Protein AF-A0AA43II02-F1 (afdb_monomer_lite)

Sequence (176 aa):
MYLLEHDAKTLLAHHGISIPQGCLQTDPAGTEALPPGPWVVKGQITAGGRGKAGLIKKAATAAEVAARAAEIIGKSAKGRTVRAVRVEQQVNGASEAYIAMMLDPAAAGVRIIMAAQGGMDIETLPREALHADTAPADGAALAAAAERLAVTFDASLRQALTEAGRALAGAFVTTE

Structure (mmCIF, N/CA/C/O backbone):
data_AF-A0AA43II02-F1
#
_entry.id   AF-A0AA43II02-F1
#
loop_
_atom_site.group_PDB
_atom_site.id
_atom_site.type_symbol
_atom_site.label_atom_id
_atom_site.label_alt_id
_atom_site.label_comp_id
_atom_site.label_asym_id
_atom_site.label_entity_id
_atom_site.label_seq_id
_atom_site.pdbx_PDB_ins_code
_atom_site.Cartn_x
_atom_site.Cartn_y
_atom_site.Cartn_z
_atom_site.occupancy
_atom_site.B_iso_or_equiv
_atom_site.auth_seq_id
_atom_site.auth_comp_id
_atom_site.auth_asym_id
_atom_site.auth_atom_id
_atom_site.pdbx_PDB_model_num
ATOM 1 N N . MET A 1 1 ? -8.392 11.190 -11.502 1.00 51.97 1 MET A N 1
ATOM 2 C CA . MET A 1 1 ? -9.056 10.814 -10.234 1.00 51.97 1 MET A CA 1
ATOM 3 C C . MET A 1 1 ? -8.001 10.192 -9.336 1.00 51.97 1 MET A C 1
ATOM 5 O O . MET A 1 1 ? -7.221 9.400 -9.840 1.00 51.97 1 MET A O 1
ATOM 9 N N . TYR A 1 2 ? -7.901 10.586 -8.066 1.00 78.88 2 TYR A N 1
ATOM 10 C CA . TYR A 1 2 ? -7.012 9.901 -7.122 1.00 78.88 2 TYR A CA 1
ATOM 11 C C . TYR A 1 2 ? -7.826 8.841 -6.385 1.00 78.88 2 TYR A C 1
ATOM 13 O O . TYR A 1 2 ? -8.860 9.179 -5.813 1.00 78.88 2 TYR A O 1
ATOM 21 N N . LEU A 1 3 ? -7.371 7.591 -6.416 1.00 86.94 3 LEU A N 1
ATOM 22 C CA . LEU A 1 3 ? -7.992 6.494 -5.674 1.00 86.94 3 LEU A CA 1
ATOM 23 C C . LEU A 1 3 ? -7.637 6.591 -4.186 1.00 86.94 3 LEU A C 1
ATOM 25 O O . LEU A 1 3 ? -6.521 6.991 -3.832 1.00 86.94 3 LEU A O 1
ATOM 29 N N . LEU A 1 4 ? -8.568 6.211 -3.309 1.00 94.31 4 LEU A N 1
ATOM 30 C CA . LEU A 1 4 ? -8.231 5.920 -1.918 1.00 94.31 4 LEU A CA 1
ATOM 31 C C . LEU A 1 4 ? -7.532 4.558 -1.834 1.00 94.31 4 LEU A C 1
ATOM 33 O O . LEU A 1 4 ? -7.626 3.733 -2.741 1.00 94.31 4 LEU A O 1
ATOM 37 N N . GLU A 1 5 ? -6.839 4.295 -0.722 1.00 94.56 5 GLU A N 1
ATOM 38 C CA . GLU A 1 5 ? -6.209 2.985 -0.504 1.00 94.56 5 GLU A CA 1
ATOM 39 C C . GLU A 1 5 ? -7.247 1.858 -0.544 1.00 94.56 5 GLU A C 1
ATOM 41 O O . GLU A 1 5 ? -6.957 0.788 -1.067 1.00 94.56 5 GLU A O 1
ATOM 46 N N . HIS A 1 6 ? -8.448 2.089 -0.009 1.00 94.94 6 HIS A N 1
ATOM 47 C CA . HIS A 1 6 ? -9.533 1.115 -0.072 1.00 94.94 6 HIS A CA 1
ATOM 48 C C . HIS A 1 6 ? -9.899 0.726 -1.514 1.00 94.94 6 HIS A C 1
ATOM 50 O O . HIS A 1 6 ? -9.968 -0.467 -1.818 1.00 94.94 6 HIS A O 1
ATOM 56 N N . ASP A 1 7 ? -10.066 1.713 -2.395 1.00 92.81 7 ASP A N 1
ATOM 57 C CA . ASP A 1 7 ? -10.433 1.491 -3.797 1.00 92.81 7 ASP A CA 1
ATOM 58 C C . ASP A 1 7 ? -9.296 0.777 -4.534 1.00 92.81 7 ASP A C 1
ATOM 60 O O . ASP A 1 7 ? -9.507 -0.242 -5.189 1.00 92.81 7 ASP A O 1
ATOM 64 N N . ALA A 1 8 ? -8.063 1.264 -4.348 1.00 92.50 8 ALA A N 1
ATOM 65 C CA . ALA A 1 8 ? -6.875 0.668 -4.946 1.00 92.50 8 ALA A CA 1
ATOM 66 C C . ALA A 1 8 ? -6.694 -0.791 -4.506 1.00 92.50 8 ALA A C 1
ATOM 68 O O . ALA A 1 8 ? -6.433 -1.651 -5.337 1.00 92.50 8 ALA A O 1
ATOM 69 N N . LYS A 1 9 ? -6.882 -1.103 -3.219 1.00 93.88 9 LYS A N 1
ATOM 70 C CA . LYS A 1 9 ? -6.804 -2.482 -2.716 1.00 93.88 9 LYS A CA 1
ATOM 71 C C . LYS A 1 9 ? -7.858 -3.387 -3.339 1.00 93.88 9 LYS A C 1
ATOM 73 O O . LYS A 1 9 ? -7.531 -4.512 -3.691 1.00 93.88 9 LYS A O 1
ATOM 78 N N . THR A 1 10 ? -9.087 -2.900 -3.485 1.00 91.62 10 THR A N 1
ATOM 79 C CA . THR A 1 10 ? -10.172 -3.664 -4.116 1.00 91.62 10 THR A CA 1
ATOM 80 C C . THR A 1 10 ? -9.824 -4.003 -5.566 1.00 91.62 10 THR A C 1
ATOM 82 O O . THR A 1 10 ? -9.931 -5.158 -5.967 1.00 91.62 10 THR A O 1
ATOM 85 N N . LEU A 1 11 ? -9.301 -3.030 -6.318 1.00 90.19 11 LEU A N 1
ATOM 86 C CA . LEU A 1 11 ? -8.832 -3.245 -7.687 1.00 90.19 11 LEU A CA 1
ATOM 87 C C . LEU A 1 11 ? -7.663 -4.240 -7.750 1.00 90.19 11 LEU A C 1
ATOM 89 O O . LEU A 1 11 ? -7.701 -5.192 -8.523 1.00 90.19 11 LEU A O 1
ATOM 93 N N . LEU A 1 12 ? -6.649 -4.076 -6.898 1.00 91.44 12 LEU A N 1
ATOM 94 C CA . LEU A 1 12 ? -5.504 -4.992 -6.846 1.00 91.44 12 LEU A CA 1
ATOM 95 C C . LEU A 1 12 ? -5.938 -6.429 -6.505 1.00 91.44 12 LEU A C 1
ATOM 97 O O . LEU A 1 12 ? -5.429 -7.377 -7.103 1.00 91.44 12 LEU A O 1
ATOM 101 N N . ALA A 1 13 ? -6.910 -6.598 -5.605 1.00 92.00 13 ALA A N 1
ATOM 102 C CA . ALA A 1 13 ? -7.462 -7.905 -5.257 1.00 92.00 13 ALA A CA 1
ATOM 103 C C . ALA A 1 13 ? -8.170 -8.584 -6.440 1.00 92.00 13 ALA A C 1
ATOM 105 O O . ALA A 1 13 ? -8.001 -9.788 -6.628 1.00 92.00 13 ALA A O 1
ATOM 106 N N . HIS A 1 14 ? -8.901 -7.832 -7.273 1.00 89.12 14 HIS A N 1
ATOM 107 C CA . HIS A 1 14 ? -9.491 -8.369 -8.507 1.00 89.12 14 HIS A CA 1
ATOM 108 C C . HIS A 1 14 ? -8.429 -8.877 -9.494 1.00 89.12 14 HIS A C 1
ATOM 110 O O . HIS A 1 14 ? -8.672 -9.846 -10.208 1.00 89.12 14 HIS A O 1
ATOM 116 N N . HIS A 1 15 ? -7.229 -8.293 -9.477 1.00 87.25 15 HIS A N 1
ATOM 117 C CA . HIS A 1 15 ? -6.078 -8.748 -10.262 1.00 87.25 15 HIS A CA 1
ATOM 118 C C . HIS A 1 15 ? -5.214 -9.807 -9.550 1.00 87.25 15 HIS A C 1
ATOM 120 O O . HIS A 1 15 ? -4.082 -10.065 -9.959 1.00 87.25 15 HIS A O 1
ATOM 126 N N . GLY A 1 16 ? -5.727 -10.439 -8.490 1.00 85.75 16 GLY A N 1
ATOM 127 C CA . GLY A 1 16 ? -5.064 -11.556 -7.812 1.00 85.75 16 GLY A CA 1
ATOM 128 C C . GLY A 1 16 ? -3.971 -11.152 -6.821 1.00 85.75 16 GLY A C 1
ATOM 129 O O . GLY A 1 16 ? -3.244 -12.017 -6.333 1.00 85.75 16 GLY A O 1
ATOM 130 N N . ILE A 1 17 ? -3.846 -9.865 -6.485 1.00 89.56 17 ILE A N 1
ATOM 131 C CA . ILE A 1 17 ? -2.911 -9.414 -5.451 1.00 89.56 17 ILE A CA 1
ATOM 132 C C . ILE A 1 17 ? -3.567 -9.598 -4.087 1.00 89.56 17 ILE A C 1
ATOM 134 O O . ILE A 1 17 ? -4.543 -8.928 -3.747 1.00 89.56 17 ILE A O 1
ATOM 138 N N . SER A 1 18 ? -2.998 -10.492 -3.283 1.00 90.50 18 SER A N 1
ATOM 139 C CA . SER A 1 18 ? -3.446 -10.737 -1.915 1.00 90.50 18 SER A CA 1
ATOM 140 C C . SER A 1 18 ? -3.383 -9.462 -1.074 1.00 90.50 18 SER A C 1
ATOM 142 O O . SER A 1 18 ? -2.327 -8.847 -0.918 1.00 90.50 18 SER A O 1
ATOM 144 N N . ILE A 1 19 ? -4.517 -9.093 -0.481 1.00 93.56 19 ILE A N 1
ATOM 145 C CA . ILE A 1 19 ? -4.623 -7.984 0.468 1.00 93.56 19 ILE A CA 1
ATOM 146 C C . ILE A 1 19 ? -5.101 -8.499 1.831 1.00 93.56 19 ILE A C 1
ATOM 148 O O . ILE A 1 19 ? -5.885 -9.450 1.884 1.00 93.56 19 ILE A O 1
ATOM 152 N N . PRO A 1 20 ? -4.705 -7.859 2.946 1.00 94.88 20 PRO A N 1
ATOM 153 C CA . PRO A 1 20 ? -5.323 -8.130 4.237 1.00 94.88 20 PRO A CA 1
ATOM 154 C C . PRO A 1 20 ? -6.829 -7.872 4.171 1.00 94.88 20 PRO A C 1
ATOM 156 O O . PRO A 1 20 ? -7.265 -6.859 3.599 1.00 94.88 20 PRO A O 1
ATOM 159 N N . GLN A 1 21 ? -7.623 -8.755 4.786 1.00 94.94 21 GLN A N 1
ATOM 160 C CA . GLN A 1 21 ? -9.064 -8.540 4.869 1.00 94.94 21 GLN A CA 1
ATOM 161 C C . GLN A 1 21 ? -9.333 -7.229 5.600 1.00 94.94 21 GLN A C 1
ATOM 163 O O . GLN A 1 21 ? -8.680 -6.895 6.593 1.00 94.94 21 GLN A O 1
ATOM 168 N N . GLY A 1 22 ? -10.295 -6.465 5.103 1.00 95.31 22 GLY A N 1
ATOM 169 C CA . GLY A 1 22 ? -10.619 -5.188 5.705 1.00 95.31 22 GLY A CA 1
ATOM 170 C C . GLY A 1 22 ? -11.815 -4.523 5.065 1.00 95.31 22 GLY A C 1
ATOM 171 O O . GLY A 1 22 ? -12.049 -4.668 3.865 1.00 95.31 22 GLY A O 1
ATOM 172 N N . CYS A 1 23 ? -12.520 -3.746 5.872 1.00 94.44 23 CYS A N 1
ATOM 173 C CA . CYS A 1 23 ? -13.732 -3.033 5.507 1.00 94.44 23 CYS A CA 1
ATOM 174 C C . CYS A 1 23 ? -13.509 -1.517 5.581 1.00 94.44 23 CYS A C 1
ATOM 176 O O . CYS A 1 23 ? -12.582 -1.028 6.240 1.00 94.44 23 CYS A O 1
ATOM 178 N N . LEU A 1 24 ? -14.355 -0.768 4.878 1.00 96.06 24 LEU A N 1
ATOM 179 C CA . LEU A 1 24 ? -14.432 0.682 4.995 1.00 96.06 24 LEU A CA 1
ATOM 180 C C . LEU A 1 24 ? -15.466 1.036 6.070 1.00 96.06 24 LEU A C 1
ATOM 182 O O . LEU A 1 24 ? -16.530 0.434 6.121 1.00 96.06 24 LEU A O 1
ATOM 186 N N . GLN A 1 25 ? -15.162 2.015 6.917 1.00 95.06 25 GLN A N 1
ATOM 187 C CA . GLN A 1 25 ? -16.101 2.565 7.891 1.00 95.06 25 GLN A CA 1
ATOM 188 C C . GLN A 1 25 ? -16.152 4.086 7.763 1.00 95.06 25 GLN A C 1
ATOM 190 O O . GLN A 1 25 ? -15.121 4.763 7.792 1.00 95.06 25 GLN A O 1
ATOM 195 N N . THR A 1 26 ? -17.361 4.623 7.620 1.00 95.06 26 THR A N 1
ATOM 196 C CA . THR A 1 26 ? -17.641 6.069 7.588 1.00 95.06 26 THR A CA 1
ATOM 197 C C . THR A 1 26 ? -18.165 6.594 8.922 1.00 95.06 26 THR A C 1
ATOM 199 O O . THR A 1 26 ? -18.089 7.792 9.174 1.00 95.06 26 THR A O 1
ATOM 202 N N . ASP A 1 27 ? -18.669 5.703 9.777 1.00 91.56 27 ASP A N 1
ATOM 203 C CA . ASP A 1 27 ? -19.134 6.004 11.128 1.00 91.56 27 ASP A CA 1
ATOM 204 C C . ASP A 1 27 ? -18.168 5.382 12.153 1.00 91.56 27 ASP A C 1
ATOM 206 O O . ASP A 1 27 ? -17.915 4.173 12.080 1.00 91.56 27 ASP A O 1
ATOM 210 N N . PRO A 1 28 ? -17.629 6.164 13.108 1.00 86.06 28 PRO A N 1
ATOM 211 C CA . PRO A 1 28 ? -16.849 5.635 14.221 1.00 86.06 28 PRO A CA 1
ATOM 212 C C . PRO A 1 28 ? -17.518 4.515 15.022 1.00 86.06 28 PRO A C 1
ATOM 214 O O . PRO A 1 28 ? -16.808 3.683 15.579 1.00 86.06 28 PRO A O 1
ATOM 217 N N . ALA A 1 29 ? -18.851 4.479 15.102 1.00 84.94 29 ALA A N 1
ATOM 218 C CA . ALA A 1 29 ? -19.574 3.426 15.813 1.00 84.94 29 ALA A CA 1
ATOM 219 C C . ALA A 1 29 ? -19.451 2.049 15.132 1.00 84.94 29 ALA A C 1
ATOM 221 O O . ALA A 1 29 ? -19.668 1.028 15.783 1.00 84.94 29 ALA A O 1
ATOM 222 N N . GLY A 1 30 ? -19.048 2.019 13.857 1.00 78.56 30 GLY A N 1
ATOM 223 C CA . GLY A 1 30 ? -18.912 0.810 13.056 1.00 78.56 30 GLY A CA 1
ATOM 224 C C . GLY A 1 30 ? -20.262 0.313 12.539 1.00 78.56 30 GLY A C 1
ATOM 225 O O . GLY A 1 30 ? -21.123 -0.111 13.300 1.00 78.56 30 GLY A O 1
ATOM 226 N N . THR A 1 31 ? -20.439 0.339 11.221 1.00 75.25 31 THR A N 1
ATOM 227 C CA . THR A 1 31 ? -21.646 -0.171 10.542 1.00 75.25 31 THR A CA 1
ATOM 228 C C . THR A 1 31 ? -21.429 -1.540 9.902 1.00 75.25 31 THR A C 1
ATOM 230 O O . THR A 1 31 ? -22.386 -2.254 9.627 1.00 75.25 31 THR A O 1
ATOM 233 N N . GLU A 1 32 ? -20.168 -1.901 9.669 1.00 81.56 32 GLU A N 1
ATOM 234 C CA . GLU A 1 32 ? -19.746 -3.099 8.945 1.00 81.56 32 GLU A CA 1
ATOM 235 C C . GLU A 1 32 ? -19.152 -4.143 9.892 1.00 81.56 32 GLU A C 1
ATOM 237 O O . GLU A 1 32 ? -18.464 -3.801 10.863 1.00 81.56 32 GLU A O 1
ATOM 242 N N . ALA A 1 33 ? -19.365 -5.422 9.574 1.00 89.31 33 ALA A N 1
ATOM 243 C CA . ALA A 1 33 ? -18.766 -6.527 10.314 1.00 89.31 33 ALA A CA 1
ATOM 244 C C . ALA A 1 33 ? -17.233 -6.498 10.192 1.00 89.31 33 ALA A C 1
ATOM 246 O O . ALA A 1 33 ? -16.674 -6.411 9.097 1.00 89.31 33 ALA A O 1
ATOM 247 N N . LEU A 1 34 ? -16.543 -6.588 11.331 1.00 93.31 34 LEU A N 1
ATOM 248 C CA . LEU A 1 34 ? -15.083 -6.601 11.358 1.00 93.31 34 LEU A CA 1
ATOM 249 C C . LEU A 1 34 ? -14.536 -7.976 10.935 1.00 93.31 34 LEU A C 1
ATOM 251 O O . LEU A 1 34 ? -15.066 -8.999 11.375 1.00 93.31 34 LEU A O 1
ATOM 255 N N . PRO A 1 35 ? -13.444 -8.028 10.146 1.00 93.25 35 PRO A N 1
ATOM 256 C CA . PRO A 1 35 ? -12.745 -9.283 9.868 1.00 93.25 35 PRO A CA 1
ATOM 257 C C . PRO A 1 35 ? -12.075 -9.823 11.146 1.00 93.25 35 PRO A C 1
ATOM 259 O O . PRO A 1 35 ? -11.993 -9.095 12.134 1.00 93.25 35 PRO A O 1
ATOM 262 N N . PRO A 1 36 ? -11.526 -11.051 11.157 1.00 94.19 36 PRO A N 1
ATOM 263 C CA . PRO A 1 36 ? -10.785 -11.565 12.310 1.00 94.19 36 PRO A CA 1
ATOM 264 C C . PRO A 1 36 ? -9.617 -10.648 12.703 1.00 94.19 36 PRO A C 1
ATOM 266 O O . PRO A 1 36 ? -8.804 -10.291 11.852 1.00 94.19 36 PRO A O 1
ATOM 269 N N . GLY A 1 37 ? -9.547 -10.263 13.979 1.00 93.19 37 GLY A N 1
ATOM 270 C CA . GLY A 1 37 ? -8.507 -9.376 14.507 1.00 93.19 37 GLY A CA 1
ATOM 271 C C . GLY A 1 37 ? -7.157 -10.068 14.762 1.00 93.19 37 GLY A C 1
ATOM 272 O O . GLY A 1 37 ? -7.046 -11.286 14.612 1.00 93.19 37 GLY A O 1
ATOM 273 N N . PRO A 1 38 ? -6.130 -9.309 15.194 1.00 96.69 38 PRO A N 1
ATOM 274 C CA . PRO A 1 38 ? -6.174 -7.880 15.531 1.00 96.69 38 PRO A CA 1
ATOM 275 C C . PRO A 1 38 ? -6.112 -6.961 14.293 1.00 96.69 38 PRO A C 1
ATOM 277 O O . PRO A 1 38 ? -5.787 -7.408 13.195 1.00 96.69 38 PRO A O 1
ATOM 280 N N . TRP A 1 39 ? -6.405 -5.663 14.461 1.00 97.88 39 TRP A N 1
ATOM 281 C CA . TRP A 1 39 ? -6.630 -4.709 13.361 1.00 97.88 39 TRP A CA 1
ATOM 282 C C . TRP A 1 39 ? -5.695 -3.494 13.338 1.00 97.88 39 TRP A C 1
ATOM 284 O O . TRP A 1 39 ? -5.133 -3.082 14.355 1.00 97.88 39 TRP A O 1
ATOM 294 N N . VAL A 1 40 ? -5.582 -2.870 12.167 1.00 97.56 40 VAL A N 1
ATOM 295 C CA . VAL A 1 40 ? -5.083 -1.507 11.965 1.00 97.56 40 VAL A CA 1
ATOM 296 C C . VAL A 1 40 ? -6.218 -0.641 11.423 1.00 97.56 40 VAL A C 1
ATOM 298 O O . VAL A 1 40 ? -6.844 -0.986 10.424 1.00 97.56 40 VAL A O 1
ATOM 301 N N . VAL A 1 41 ? -6.451 0.509 12.052 1.00 97.81 41 VAL A N 1
ATOM 302 C CA . VAL A 1 41 ? -7.391 1.546 11.616 1.00 97.81 41 VAL A CA 1
ATOM 303 C C . VAL A 1 41 ? -6.616 2.629 10.867 1.00 97.81 41 VAL A C 1
ATOM 305 O O . VAL A 1 41 ? -5.708 3.253 11.424 1.00 97.81 41 VAL A O 1
ATOM 308 N N . LYS A 1 42 ? -6.947 2.827 9.587 1.00 97.44 42 LYS A N 1
ATOM 309 C CA . LYS A 1 42 ? -6.200 3.674 8.645 1.00 97.44 42 LYS A CA 1
ATOM 310 C C . LYS A 1 42 ? -7.093 4.749 8.036 1.00 97.44 42 LYS A C 1
ATOM 312 O O . LYS A 1 42 ? -7.986 4.440 7.246 1.00 97.44 42 LYS A O 1
ATOM 317 N N . GLY A 1 43 ? -6.813 6.014 8.331 1.00 97.56 43 GLY A N 1
ATOM 318 C CA . GLY A 1 43 ? -7.496 7.154 7.719 1.00 97.56 43 GLY A CA 1
ATOM 319 C C . GLY A 1 43 ? -7.355 7.160 6.197 1.00 97.56 43 GLY A C 1
ATOM 320 O O . GLY A 1 43 ? -6.248 7.036 5.664 1.00 97.56 43 GLY A O 1
ATOM 321 N N . GLN A 1 44 ? -8.482 7.292 5.497 1.00 96.94 44 GLN A N 1
ATOM 322 C CA . GLN A 1 44 ? -8.530 7.318 4.039 1.00 96.94 44 GLN A CA 1
ATOM 323 C C . GLN A 1 44 ? -8.457 8.759 3.531 1.00 96.94 44 GLN A C 1
ATOM 325 O O . GLN A 1 44 ? -9.402 9.534 3.673 1.00 96.94 44 GLN A O 1
ATOM 330 N N . ILE A 1 45 ? -7.312 9.108 2.943 1.00 95.12 45 ILE A N 1
ATOM 331 C CA . ILE A 1 45 ? -7.061 10.369 2.238 1.00 95.12 45 ILE A CA 1
ATOM 332 C C . ILE A 1 45 ? -6.105 10.112 1.071 1.00 95.12 45 ILE A C 1
ATOM 334 O O . ILE A 1 45 ? -5.220 9.262 1.162 1.00 95.12 45 ILE A O 1
ATOM 338 N N . THR A 1 46 ? -6.224 10.894 0.000 1.00 91.31 46 THR A N 1
ATOM 339 C CA . THR A 1 46 ? -5.321 10.841 -1.161 1.00 91.31 46 THR A CA 1
ATOM 340 C C . THR A 1 46 ? -4.044 11.649 -0.880 1.00 91.31 46 THR A C 1
ATOM 342 O O . THR A 1 46 ? -3.800 12.699 -1.485 1.00 91.31 46 THR A O 1
ATOM 345 N N . ALA A 1 47 ? -3.286 11.221 0.134 1.00 87.31 47 ALA A N 1
ATOM 346 C CA . ALA A 1 47 ? -2.022 11.824 0.550 1.00 87.31 47 ALA A CA 1
ATOM 347 C C . ALA A 1 47 ? -1.104 10.798 1.246 1.00 87.31 47 ALA A C 1
ATOM 349 O O . ALA A 1 47 ? -1.552 9.992 2.064 1.00 87.31 47 ALA A O 1
ATOM 350 N N . GLY A 1 48 ? 0.200 10.870 0.960 1.00 85.31 48 GLY A N 1
ATOM 351 C CA . GLY A 1 48 ? 1.232 10.108 1.675 1.00 85.31 48 GLY A CA 1
ATOM 352 C C . GLY A 1 48 ? 1.554 10.688 3.062 1.00 85.31 48 GLY A C 1
ATOM 353 O O . GLY A 1 48 ? 1.261 11.855 3.341 1.00 85.31 48 GLY A O 1
ATOM 354 N N . GLY A 1 49 ? 2.215 9.900 3.919 1.00 84.81 49 GLY A N 1
ATOM 355 C CA . GLY A 1 49 ? 2.645 10.321 5.265 1.00 84.81 49 GLY A CA 1
ATOM 356 C C . GLY A 1 49 ? 1.609 10.122 6.381 1.00 84.81 49 GLY A C 1
ATOM 357 O O . GLY A 1 49 ? 1.726 10.723 7.445 1.00 84.81 49 GLY A O 1
ATOM 358 N N . ARG A 1 50 ? 0.594 9.276 6.163 1.00 90.69 50 ARG A N 1
ATOM 359 C CA . ARG A 1 50 ? -0.493 9.006 7.127 1.00 90.69 50 ARG A CA 1
ATOM 360 C C . ARG A 1 50 ? 0.002 8.469 8.475 1.00 90.69 50 ARG A C 1
ATOM 362 O O . ARG A 1 50 ? -0.554 8.846 9.501 1.00 90.69 50 ARG A O 1
ATOM 369 N N . GLY A 1 51 ? 1.055 7.646 8.477 1.00 87.62 51 GLY A N 1
ATOM 370 C CA . GLY A 1 51 ? 1.683 7.152 9.708 1.00 87.62 51 GLY A CA 1
ATOM 371 C C . GLY A 1 51 ? 2.249 8.291 10.557 1.00 87.62 51 GLY A C 1
ATOM 372 O O . GLY A 1 51 ? 1.857 8.452 11.709 1.00 87.62 51 GLY A O 1
ATOM 373 N N . LYS A 1 52 ? 3.060 9.162 9.942 1.00 87.62 52 LYS A N 1
ATOM 374 C CA . LYS A 1 52 ? 3.623 10.366 10.582 1.00 87.62 52 LYS A CA 1
ATOM 375 C C . LYS A 1 52 ? 2.542 11.361 11.031 1.00 87.62 52 LYS A C 1
ATOM 377 O O . LYS A 1 52 ? 2.720 12.052 12.023 1.00 87.62 52 LYS A O 1
ATOM 382 N N . ALA A 1 53 ? 1.402 11.402 10.338 1.00 91.50 53 ALA A N 1
ATOM 383 C CA . ALA A 1 53 ? 0.252 12.236 10.694 1.00 91.50 53 ALA A CA 1
ATOM 384 C C . ALA A 1 53 ? -0.658 11.633 11.789 1.00 91.50 53 ALA A C 1
ATOM 386 O O . ALA A 1 53 ? -1.699 12.209 12.104 1.00 91.50 53 ALA A O 1
ATOM 387 N N . GLY A 1 54 ? -0.320 10.464 12.348 1.00 93.75 54 GLY A N 1
ATOM 388 C CA . GLY A 1 54 ? -1.123 9.810 13.387 1.00 93.75 54 GLY A CA 1
ATOM 389 C C . GLY A 1 54 ? -2.474 9.274 12.895 1.00 93.75 54 GLY A C 1
ATOM 390 O O . GLY A 1 54 ? -3.391 9.086 13.697 1.00 93.75 54 GLY A O 1
ATOM 391 N N . LEU A 1 55 ? -2.602 9.034 11.586 1.00 96.50 55 LEU A N 1
ATOM 392 C CA . LEU A 1 55 ? -3.807 8.510 10.930 1.00 96.50 55 LEU A CA 1
ATOM 393 C C . LEU A 1 55 ? -3.771 6.983 10.754 1.00 96.50 55 LEU A C 1
ATOM 395 O O . LEU A 1 55 ? -4.603 6.427 10.041 1.00 96.50 55 LEU A O 1
ATOM 399 N N . ILE A 1 56 ? -2.796 6.306 11.363 1.00 96.25 56 ILE A N 1
ATOM 400 C CA . ILE A 1 56 ? -2.660 4.847 11.385 1.00 96.25 56 ILE A CA 1
ATOM 401 C C . ILE A 1 56 ? -2.560 4.425 12.850 1.00 96.25 56 ILE A C 1
ATOM 403 O O . ILE A 1 56 ? -1.651 4.865 13.552 1.00 96.25 56 ILE A O 1
ATOM 407 N N . LYS A 1 57 ? -3.495 3.598 13.325 1.00 97.44 57 LYS A N 1
ATOM 408 C CA . LYS A 1 57 ? -3.552 3.148 14.726 1.00 97.44 57 LYS A CA 1
ATOM 409 C C . LYS A 1 57 ? -3.846 1.655 14.810 1.00 97.44 57 LYS A C 1
ATOM 411 O O . LYS A 1 57 ? -4.667 1.152 14.055 1.00 97.44 57 LYS A O 1
ATOM 416 N N . LYS A 1 58 ? -3.191 0.945 15.730 1.00 97.38 58 LYS A N 1
ATOM 417 C CA . LYS A 1 58 ? -3.475 -0.470 16.018 1.00 97.38 58 LYS A CA 1
ATOM 418 C C . LYS A 1 58 ? -4.668 -0.592 16.974 1.00 97.38 58 LYS A C 1
ATOM 420 O O . LYS A 1 58 ? -4.867 0.283 17.818 1.00 97.38 58 LYS A O 1
ATOM 425 N N . ALA A 1 59 ? -5.425 -1.674 16.837 1.00 97.19 59 ALA A N 1
ATOM 426 C CA . ALA A 1 59 ? -6.531 -2.046 17.713 1.00 97.19 59 ALA A CA 1
ATOM 427 C C . ALA A 1 59 ? -6.585 -3.574 17.872 1.00 97.19 59 ALA A C 1
ATOM 429 O O . ALA A 1 59 ? -6.414 -4.306 16.898 1.00 97.19 59 ALA A O 1
ATOM 430 N N . ALA A 1 60 ? -6.822 -4.057 19.086 1.00 96.69 60 ALA A N 1
ATOM 431 C CA . ALA A 1 60 ? -6.959 -5.475 19.417 1.00 96.69 60 ALA A CA 1
ATOM 432 C C . ALA A 1 60 ? -8.416 -5.891 19.668 1.00 96.69 60 ALA A C 1
ATOM 434 O O . ALA A 1 60 ? -8.732 -7.076 19.609 1.00 96.69 60 ALA A O 1
ATOM 435 N N . THR A 1 61 ? -9.311 -4.931 19.918 1.00 96.06 61 THR A N 1
ATOM 436 C CA . THR A 1 61 ? -10.739 -5.173 20.180 1.00 96.06 61 THR A CA 1
ATOM 437 C C . THR A 1 61 ? -11.624 -4.298 19.290 1.00 96.06 61 THR A C 1
ATOM 439 O O . THR A 1 61 ? -11.195 -3.247 18.814 1.00 96.06 61 THR A O 1
ATOM 442 N N . ALA A 1 62 ? -12.883 -4.699 19.088 1.00 94.56 62 ALA A N 1
ATOM 443 C CA . ALA A 1 62 ? -13.854 -3.893 18.341 1.00 94.56 62 ALA A CA 1
ATOM 444 C C . ALA A 1 62 ? -14.105 -2.520 18.999 1.00 94.56 62 ALA A C 1
ATOM 446 O O . ALA A 1 62 ? -14.225 -1.510 18.310 1.00 94.56 62 ALA A O 1
ATOM 447 N N . ALA A 1 63 ? -14.103 -2.463 20.335 1.00 94.94 63 ALA A N 1
ATOM 448 C CA . ALA A 1 63 ? -14.214 -1.208 21.076 1.00 94.94 63 ALA A CA 1
ATOM 449 C C . ALA A 1 63 ? -13.018 -0.278 20.805 1.00 94.94 63 ALA A C 1
ATOM 451 O O . ALA A 1 63 ? -13.193 0.923 20.601 1.00 94.94 63 ALA A O 1
ATOM 452 N N . GLU A 1 64 ? -11.801 -0.829 20.740 1.00 97.25 64 GLU A N 1
ATOM 453 C CA . GLU A 1 64 ? -10.624 -0.054 20.344 1.00 97.25 64 GLU A CA 1
ATOM 454 C C . GLU A 1 64 ? -10.719 0.430 18.898 1.00 97.25 64 GLU A C 1
ATOM 456 O O . GLU A 1 64 ? -10.342 1.569 18.633 1.00 97.25 64 GLU A O 1
ATOM 461 N N . VAL A 1 65 ? -11.239 -0.386 17.973 1.00 97.44 65 VAL A N 1
ATOM 462 C CA . VAL A 1 65 ? -11.473 0.038 16.583 1.00 97.44 65 VAL A CA 1
ATOM 463 C C . VAL A 1 65 ? -12.368 1.274 16.546 1.00 97.44 65 VAL A C 1
ATOM 465 O O . VAL A 1 65 ? -11.971 2.274 15.945 1.00 97.44 65 VAL A O 1
ATOM 468 N N . ALA A 1 66 ? -13.511 1.244 17.237 1.00 96.19 66 ALA A N 1
ATOM 469 C CA . ALA A 1 66 ? -14.443 2.369 17.291 1.00 96.19 66 ALA A CA 1
ATOM 470 C C . ALA A 1 66 ? -13.793 3.630 17.887 1.00 96.19 66 ALA A C 1
ATOM 472 O O . ALA A 1 66 ? -13.861 4.718 17.308 1.00 96.19 66 ALA A O 1
ATOM 473 N N . ALA A 1 67 ? -13.061 3.478 18.996 1.00 97.19 67 ALA A N 1
ATOM 474 C CA . ALA A 1 67 ? -12.315 4.578 19.604 1.00 97.19 67 ALA A CA 1
ATOM 475 C C . ALA A 1 67 ? -11.272 5.169 18.637 1.00 97.19 67 ALA A C 1
ATOM 477 O O . ALA A 1 67 ? -11.173 6.387 18.487 1.00 97.19 67 ALA A O 1
ATOM 478 N N . ARG A 1 68 ? -10.516 4.325 17.919 1.00 97.81 68 ARG A N 1
ATOM 479 C CA . ARG A 1 68 ? -9.497 4.789 16.961 1.00 97.81 68 ARG A CA 1
ATOM 480 C C . ARG A 1 68 ? -10.126 5.447 15.739 1.00 97.81 68 ARG A C 1
ATOM 482 O O . ARG A 1 68 ? -9.564 6.417 15.234 1.00 97.81 68 ARG A O 1
ATOM 489 N N . ALA A 1 69 ? -11.268 4.951 15.273 1.00 97.56 69 ALA A N 1
ATOM 490 C CA . ALA A 1 69 ? -12.021 5.563 14.188 1.00 97.56 69 ALA A CA 1
ATOM 491 C C . ALA A 1 69 ? -12.503 6.967 14.581 1.00 97.56 69 ALA A C 1
ATOM 493 O O . ALA A 1 69 ? -12.279 7.909 13.820 1.00 97.56 69 ALA A O 1
ATOM 494 N N . ALA A 1 70 ? -13.042 7.135 15.794 1.00 97.19 70 ALA A N 1
ATOM 495 C CA . ALA A 1 70 ? -13.456 8.435 16.331 1.00 97.19 70 ALA A CA 1
ATOM 496 C C . ALA A 1 70 ? -12.283 9.419 16.454 1.00 97.19 70 ALA A C 1
ATOM 498 O O . ALA A 1 70 ? -12.427 10.605 16.174 1.00 97.19 70 ALA A O 1
ATOM 499 N N . GLU A 1 71 ? -11.095 8.931 16.823 1.00 97.31 71 GLU A N 1
ATOM 500 C CA . GLU A 1 71 ? -9.887 9.756 16.865 1.00 97.31 71 GLU A CA 1
ATOM 501 C C . GLU A 1 71 ? -9.395 10.194 15.476 1.00 97.31 71 GLU A C 1
ATOM 503 O O . GLU A 1 71 ? -8.625 11.152 15.391 1.00 97.31 71 GLU A O 1
ATOM 508 N N . ILE A 1 72 ? -9.713 9.459 14.408 1.00 97.62 72 ILE A N 1
ATOM 509 C CA . ILE A 1 72 ? -9.147 9.663 13.066 1.00 97.62 72 ILE A CA 1
ATOM 510 C C . ILE A 1 72 ? -10.114 10.428 12.154 1.00 97.62 72 ILE A C 1
ATOM 512 O O . ILE A 1 72 ? -9.679 11.321 11.424 1.00 97.62 72 ILE A O 1
ATOM 516 N N . ILE A 1 73 ? -11.401 10.085 12.168 1.00 97.00 73 ILE A N 1
ATOM 517 C CA . ILE A 1 73 ? -12.418 10.714 11.319 1.00 97.00 73 ILE A CA 1
ATOM 518 C C . ILE A 1 73 ? -12.547 12.196 11.695 1.00 97.00 73 ILE A C 1
ATOM 520 O O . ILE A 1 73 ? -12.582 12.562 12.864 1.00 97.00 73 ILE A O 1
ATOM 524 N N . GLY A 1 74 ? -12.556 13.072 10.688 1.00 96.44 74 GLY A N 1
ATOM 525 C CA . GLY A 1 74 ? -12.565 14.526 10.869 1.00 96.44 74 GLY A CA 1
ATOM 526 C C . GLY A 1 74 ? -11.181 15.169 11.012 1.00 96.44 74 GLY A C 1
ATOM 527 O O . GLY A 1 74 ? -11.056 16.376 10.794 1.00 96.44 74 GLY A O 1
ATOM 528 N N . LYS A 1 75 ? -10.110 14.403 11.278 1.00 96.50 75 LYS A N 1
ATOM 529 C CA . LYS A 1 75 ? -8.743 14.949 11.219 1.00 96.50 75 LYS A CA 1
ATOM 530 C C . LYS A 1 75 ? -8.371 15.336 9.796 1.00 96.50 75 LYS A C 1
ATOM 532 O O . LYS A 1 75 ? -8.827 14.729 8.828 1.00 96.50 75 LYS A O 1
ATOM 537 N N . SER A 1 76 ? -7.495 16.328 9.675 1.00 93.94 76 SER A N 1
ATOM 538 C CA . SER A 1 76 ? -6.966 16.771 8.388 1.00 93.94 76 SER A CA 1
ATOM 539 C C . SER A 1 76 ? -5.448 16.655 8.348 1.00 93.94 76 SER A C 1
ATOM 541 O O . SER A 1 76 ? -4.767 16.990 9.312 1.00 93.94 76 SER A O 1
ATOM 543 N N . ALA A 1 77 ? -4.914 16.198 7.219 1.00 93.56 77 ALA A N 1
ATOM 544 C CA . ALA A 1 77 ? -3.482 16.154 6.950 1.00 93.56 77 ALA A CA 1
ATOM 545 C C . ALA A 1 77 ? -3.229 16.580 5.503 1.00 93.56 77 ALA A C 1
ATOM 547 O O . ALA A 1 77 ? -3.961 16.176 4.599 1.00 93.56 77 ALA A O 1
ATOM 548 N N . LYS A 1 78 ? -2.207 17.419 5.282 1.00 90.88 78 LYS A N 1
ATOM 549 C CA . LYS A 1 78 ? -1.859 17.964 3.953 1.00 90.88 78 LYS A CA 1
ATOM 550 C C . LYS A 1 78 ? -3.076 18.538 3.197 1.00 90.88 78 LYS A C 1
ATOM 552 O O . LYS A 1 78 ? -3.263 18.274 2.014 1.00 90.88 78 LYS A O 1
ATOM 557 N N . GLY A 1 79 ? -3.939 19.272 3.904 1.00 93.31 79 GLY A N 1
ATOM 558 C CA . GLY A 1 79 ? -5.135 19.902 3.330 1.00 93.31 79 GLY A CA 1
ATOM 559 C C . GLY A 1 79 ? -6.289 18.950 2.988 1.00 93.31 79 GLY A C 1
ATOM 560 O O . GLY A 1 79 ? -7.244 19.377 2.348 1.00 93.31 79 GLY A O 1
ATOM 561 N N . ARG A 1 80 ? -6.235 17.672 3.396 1.00 94.12 80 ARG A N 1
ATOM 562 C CA . ARG A 1 80 ? -7.320 16.703 3.171 1.00 94.12 80 ARG A CA 1
ATOM 563 C C . ARG A 1 80 ? -7.901 16.201 4.483 1.00 94.12 80 ARG A C 1
ATOM 565 O O . ARG A 1 80 ? -7.157 15.740 5.345 1.00 94.12 80 ARG A O 1
ATOM 572 N N . THR A 1 81 ? -9.224 16.265 4.601 1.00 95.88 81 THR A N 1
ATOM 573 C CA . THR A 1 81 ? -9.979 15.762 5.755 1.00 95.88 81 THR A CA 1
ATOM 574 C C . THR A 1 81 ? -10.316 14.289 5.581 1.00 95.88 81 THR A C 1
ATOM 576 O O . THR A 1 81 ? -10.806 13.875 4.531 1.00 95.88 81 THR A O 1
ATOM 579 N N . VAL A 1 82 ? -10.094 13.505 6.628 1.00 97.31 82 VAL A N 1
ATOM 580 C CA . VAL A 1 82 ? -10.441 12.088 6.675 1.00 97.31 82 VAL A CA 1
ATOM 581 C C . VAL A 1 82 ? -11.952 11.952 6.859 1.00 97.31 82 VAL A C 1
ATOM 583 O O . VAL A 1 82 ? -12.501 12.394 7.868 1.00 97.31 82 VAL A O 1
ATOM 586 N N . ARG A 1 83 ? -12.624 11.339 5.881 1.00 96.38 83 ARG A N 1
ATOM 587 C CA . ARG A 1 83 ? -14.078 11.081 5.909 1.00 96.38 83 ARG A CA 1
ATOM 588 C C . ARG A 1 83 ? -14.435 9.627 6.214 1.00 96.38 83 ARG A C 1
ATOM 590 O O . ARG A 1 83 ? -15.574 9.347 6.555 1.00 96.38 83 ARG A O 1
ATOM 597 N N . ALA A 1 84 ? -13.466 8.728 6.088 1.00 96.56 84 ALA A N 1
ATOM 598 C CA . ALA A 1 84 ? -13.628 7.306 6.332 1.00 96.56 84 ALA A CA 1
ATOM 599 C C . ALA A 1 84 ? -12.306 6.696 6.809 1.00 96.56 84 ALA A C 1
ATOM 601 O O . ALA A 1 84 ? -11.220 7.228 6.543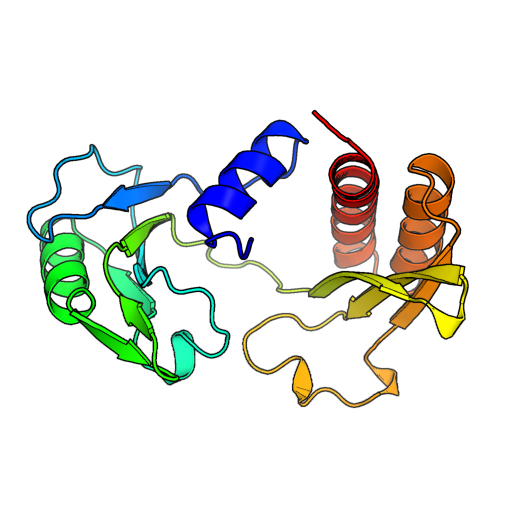 1.00 96.56 84 ALA A O 1
ATOM 602 N N . VAL A 1 85 ? -12.394 5.552 7.477 1.00 97.56 85 VAL A N 1
ATOM 603 C CA . VAL A 1 85 ? -11.250 4.715 7.839 1.00 97.56 85 VAL A CA 1
ATOM 604 C C . VAL A 1 85 ? -11.373 3.353 7.175 1.00 97.56 85 VAL A C 1
ATOM 606 O O . VAL A 1 85 ? -12.465 2.815 7.037 1.00 97.56 85 VAL A O 1
ATOM 609 N N . ARG A 1 86 ? -10.241 2.774 6.780 1.00 97.1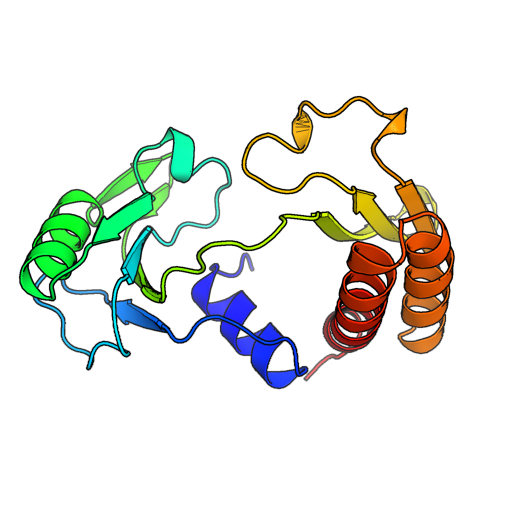2 86 ARG A N 1
ATOM 610 C CA . ARG A 1 86 ? -10.153 1.347 6.477 1.00 97.12 86 ARG A CA 1
ATOM 611 C C . ARG A 1 86 ? -9.720 0.627 7.746 1.00 97.12 86 ARG A C 1
ATOM 613 O O . ARG A 1 86 ? -8.675 0.972 8.301 1.00 97.12 86 ARG A O 1
ATOM 620 N N . VAL A 1 87 ? -10.503 -0.352 8.180 1.00 97.56 87 VAL A N 1
ATOM 621 C CA . VAL A 1 87 ? -10.142 -1.265 9.268 1.00 97.56 87 VAL A CA 1
ATOM 622 C C . VAL A 1 87 ? -9.709 -2.574 8.633 1.00 97.56 87 VAL A C 1
ATOM 624 O O . VAL A 1 87 ? -10.484 -3.181 7.901 1.00 97.56 87 VAL A O 1
ATOM 627 N N . GLU A 1 88 ? -8.473 -3.000 8.866 1.00 96.56 88 GLU A N 1
ATOM 628 C CA . GLU A 1 88 ? -7.940 -4.218 8.249 1.00 96.56 88 GLU A CA 1
ATOM 629 C C . GLU A 1 88 ? -7.091 -5.047 9.198 1.00 96.56 88 GLU A C 1
ATOM 631 O O . GLU A 1 88 ? -6.606 -4.534 10.204 1.00 96.56 88 GLU A O 1
ATOM 636 N N . GLN A 1 89 ? -6.905 -6.321 8.867 1.00 96.88 89 GLN A N 1
ATOM 637 C CA . GLN A 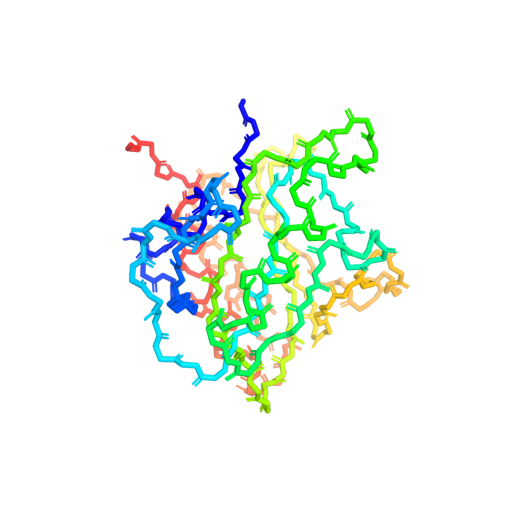1 89 ? -6.085 -7.243 9.648 1.00 96.88 89 GLN A CA 1
ATOM 638 C C . GLN A 1 89 ? -4.641 -6.746 9.781 1.00 96.88 89 GLN A C 1
ATOM 640 O O . GLN A 1 89 ? -4.042 -6.244 8.826 1.00 96.88 89 GLN A O 1
ATOM 645 N N . GLN A 1 90 ? -4.067 -6.905 10.973 1.00 95.12 90 GLN A N 1
ATOM 646 C CA . GLN A 1 90 ? -2.635 -6.711 11.177 1.00 95.12 90 GLN A CA 1
ATOM 647 C C . GLN A 1 90 ? -1.857 -7.824 10.477 1.00 95.12 90 GLN A C 1
ATOM 649 O O . GLN A 1 90 ? -2.138 -9.005 10.667 1.00 95.12 90 GLN A O 1
ATOM 654 N N . VAL A 1 91 ? -0.830 -7.435 9.726 1.00 91.19 91 VAL A N 1
ATOM 655 C CA . VAL A 1 91 ? 0.184 -8.354 9.205 1.00 91.19 91 VAL A CA 1
ATOM 656 C C . VAL A 1 91 ? 1.380 -8.292 10.153 1.00 91.19 91 VAL A C 1
ATOM 658 O O . VAL A 1 91 ? 1.956 -7.223 10.346 1.00 91.19 91 VAL A O 1
ATOM 661 N N . ASN A 1 92 ? 1.718 -9.420 10.779 1.00 86.56 92 ASN A N 1
ATOM 662 C CA . ASN A 1 92 ? 2.821 -9.537 11.736 1.00 86.56 92 ASN A CA 1
ATOM 663 C C . ASN A 1 92 ? 3.902 -10.473 11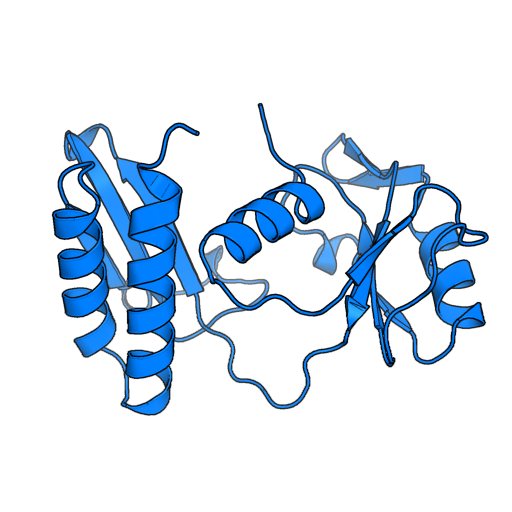.190 1.00 86.56 92 ASN A C 1
ATOM 665 O O . ASN A 1 92 ? 3.587 -11.439 10.502 1.00 86.56 92 ASN A O 1
ATOM 669 N N . GLY A 1 93 ? 5.164 -10.212 11.544 1.00 80.38 93 GLY A N 1
ATOM 670 C CA . GLY A 1 93 ? 6.282 -11.103 11.209 1.00 80.38 93 GLY A CA 1
ATOM 671 C C . GLY A 1 93 ? 6.621 -11.174 9.717 1.00 80.38 93 GLY A C 1
ATOM 672 O O . GLY A 1 93 ? 7.231 -12.148 9.290 1.00 80.38 93 GLY A O 1
ATOM 673 N N . ALA A 1 94 ? 6.223 -10.173 8.930 1.00 82.12 94 ALA A N 1
ATOM 674 C CA . ALA A 1 94 ? 6.545 -10.086 7.511 1.00 82.12 94 ALA A CA 1
ATOM 675 C C . ALA A 1 94 ? 7.756 -9.175 7.272 1.00 82.12 94 ALA A C 1
ATOM 677 O O . ALA A 1 94 ? 7.960 -8.196 7.994 1.00 82.12 94 ALA A O 1
ATOM 678 N N . SER A 1 95 ? 8.534 -9.485 6.237 1.00 86.62 95 SER A N 1
ATOM 679 C CA . SER A 1 95 ? 9.456 -8.530 5.629 1.00 86.62 95 SER A CA 1
ATOM 680 C C . SER A 1 95 ? 8.675 -7.510 4.797 1.00 86.62 95 SER A C 1
ATOM 682 O O . SER A 1 95 ? 7.602 -7.804 4.266 1.00 86.62 95 SER A O 1
ATOM 684 N N . GLU A 1 96 ? 9.210 -6.298 4.681 1.00 90.56 96 GLU A N 1
ATOM 685 C CA . GLU A 1 96 ? 8.635 -5.251 3.840 1.00 90.56 96 GLU A CA 1
ATOM 686 C C . GLU A 1 96 ? 9.555 -4.996 2.647 1.00 90.56 96 GLU A C 1
ATOM 688 O O . GLU A 1 96 ? 10.754 -4.794 2.825 1.00 90.56 96 GLU A O 1
ATOM 693 N N . ALA A 1 97 ? 8.980 -4.940 1.448 1.00 93.38 97 ALA A N 1
ATOM 694 C CA . ALA A 1 97 ? 9.659 -4.540 0.221 1.00 93.38 97 ALA A CA 1
ATOM 695 C C . ALA A 1 97 ? 8.850 -3.454 -0.495 1.00 93.38 97 ALA A C 1
ATOM 697 O O . ALA A 1 97 ? 7.678 -3.222 -0.184 1.00 93.38 97 ALA A O 1
ATOM 698 N N . TYR A 1 98 ? 9.479 -2.786 -1.456 1.00 95.00 98 TYR A N 1
ATOM 699 C CA . TYR A 1 98 ? 8.848 -1.750 -2.263 1.00 95.00 98 TYR A CA 1
ATOM 700 C C . TYR A 1 98 ? 8.782 -2.171 -3.726 1.00 95.00 98 TYR A C 1
ATOM 702 O O . TYR A 1 98 ? 9.764 -2.670 -4.274 1.00 95.00 98 TYR A O 1
ATOM 710 N N . ILE A 1 99 ? 7.638 -1.918 -4.360 1.00 95.56 99 ILE A N 1
ATOM 711 C CA . ILE A 1 99 ? 7.450 -2.012 -5.805 1.00 95.56 99 ILE A CA 1
ATOM 712 C C . ILE A 1 99 ? 6.523 -0.888 -6.273 1.00 95.56 99 ILE A C 1
ATOM 714 O O . ILE A 1 99 ? 5.509 -0.603 -5.636 1.00 95.56 99 ILE A O 1
ATOM 718 N N . ALA A 1 100 ? 6.862 -0.253 -7.391 1.00 95.12 100 ALA A N 1
ATOM 719 C CA . ALA A 1 100 ? 6.022 0.745 -8.038 1.00 95.12 100 ALA A CA 1
ATOM 720 C C . ALA A 1 100 ? 6.124 0.650 -9.561 1.00 95.12 100 ALA A C 1
ATOM 722 O O . ALA A 1 100 ? 7.194 0.371 -10.098 1.00 95.12 100 ALA A O 1
ATOM 723 N N . MET A 1 101 ? 5.011 0.936 -10.238 1.00 95.69 101 MET A N 1
ATOM 724 C CA . MET A 1 101 ? 4.936 1.129 -11.685 1.00 95.69 101 MET A CA 1
ATOM 725 C C . MET A 1 101 ? 4.348 2.507 -11.963 1.00 95.69 101 MET A C 1
ATOM 727 O O . MET A 1 101 ? 3.347 2.893 -11.356 1.00 95.69 101 MET A O 1
ATOM 731 N N . MET A 1 102 ? 4.978 3.268 -12.850 1.00 95.19 102 MET A N 1
ATOM 732 C CA . MET A 1 102 ? 4.546 4.623 -13.182 1.00 95.19 102 MET A CA 1
ATOM 733 C C . MET A 1 102 ? 4.850 4.960 -14.635 1.00 95.19 102 MET A C 1
ATOM 735 O O . MET A 1 102 ? 5.871 4.538 -15.170 1.00 95.19 102 MET A O 1
ATOM 739 N N . LEU A 1 103 ? 3.984 5.756 -15.264 1.00 95.19 103 LEU A N 1
ATOM 740 C CA . LEU A 1 103 ? 4.259 6.295 -16.595 1.00 95.19 103 LEU A CA 1
ATOM 741 C C . LEU A 1 103 ? 5.545 7.130 -16.558 1.00 95.19 103 LEU A C 1
ATOM 743 O O . LEU A 1 103 ? 5.710 7.991 -15.692 1.00 95.19 103 LEU A O 1
ATOM 747 N N . ASP A 1 104 ? 6.430 6.879 -17.518 1.00 96.06 104 ASP A N 1
ATOM 748 C CA . ASP A 1 104 ? 7.675 7.608 -17.727 1.00 96.06 104 ASP A CA 1
ATOM 749 C C . ASP A 1 104 ? 7.681 8.196 -19.147 1.00 96.06 104 ASP A C 1
ATOM 751 O O . ASP A 1 104 ? 8.051 7.516 -20.112 1.00 96.06 104 ASP A O 1
ATOM 755 N N . PRO A 1 105 ? 7.263 9.468 -19.297 1.00 93.44 105 PRO A N 1
ATOM 756 C CA . PRO A 1 105 ? 7.235 10.133 -20.594 1.00 93.44 105 PRO A CA 1
ATOM 757 C C . PRO A 1 105 ? 8.613 10.254 -21.249 1.00 93.44 105 PRO A C 1
ATOM 759 O O . PRO A 1 105 ? 8.698 10.236 -22.473 1.00 93.44 105 PRO A O 1
ATOM 762 N N . ALA A 1 106 ? 9.692 10.360 -20.464 1.00 93.88 106 ALA A N 1
ATOM 763 C CA . ALA A 1 106 ? 11.044 10.493 -21.003 1.00 93.88 106 ALA A CA 1
ATOM 764 C C . ALA A 1 106 ? 11.520 9.188 -21.657 1.00 93.88 106 ALA A C 1
ATOM 766 O O . ALA A 1 106 ? 12.244 9.224 -22.649 1.00 93.88 106 ALA A O 1
ATOM 767 N N . ALA A 1 107 ? 11.078 8.047 -21.126 1.00 91.12 107 ALA A N 1
ATOM 768 C CA . ALA A 1 107 ? 11.328 6.727 -21.697 1.00 91.12 107 ALA A CA 1
ATOM 769 C C . ALA A 1 107 ? 10.260 6.282 -22.717 1.00 91.12 107 ALA A C 1
ATOM 771 O O . ALA A 1 107 ? 10.367 5.182 -23.254 1.00 91.12 107 ALA A O 1
ATOM 772 N N . ALA A 1 108 ? 9.225 7.100 -22.963 1.00 94.19 108 ALA A N 1
ATOM 773 C CA . ALA A 1 108 ? 8.044 6.737 -23.753 1.00 94.19 108 ALA A CA 1
ATOM 774 C C . ALA A 1 108 ? 7.421 5.388 -23.325 1.00 94.19 108 ALA A C 1
ATOM 776 O O . ALA A 1 108 ? 6.997 4.586 -24.157 1.00 94.19 108 ALA A O 1
ATOM 777 N N . GLY A 1 109 ? 7.381 5.127 -22.016 1.00 95.38 109 GLY A N 1
ATOM 778 C CA . GLY A 1 109 ? 6.957 3.839 -21.476 1.00 95.38 109 GLY A CA 1
ATOM 779 C C . GLY A 1 109 ? 6.562 3.913 -20.007 1.00 95.38 109 GLY A C 1
ATOM 780 O O . GLY A 1 109 ? 6.066 4.929 -19.522 1.00 95.38 109 GLY A O 1
ATOM 781 N N . VAL A 1 110 ? 6.779 2.815 -19.295 1.00 97.44 110 VAL A N 1
ATOM 782 C CA . VAL A 1 110 ? 6.511 2.671 -17.865 1.00 97.44 110 VAL A CA 1
ATOM 783 C C . VAL A 1 110 ? 7.821 2.361 -17.163 1.00 97.44 110 VAL A C 1
ATOM 785 O O . VAL A 1 110 ? 8.575 1.477 -17.574 1.00 97.44 110 VAL A O 1
ATOM 788 N N . ARG A 1 111 ? 8.077 3.081 -16.079 1.00 97.25 111 ARG A N 1
ATOM 789 C CA . ARG A 1 111 ? 9.168 2.816 -15.152 1.00 97.25 111 ARG A CA 1
ATOM 790 C C . ARG A 1 111 ? 8.684 1.905 -14.037 1.00 97.25 111 ARG A C 1
ATOM 792 O O . ARG A 1 111 ? 7.651 2.170 -13.421 1.00 97.25 111 ARG A O 1
ATOM 799 N N . ILE A 1 112 ? 9.474 0.880 -13.752 1.00 97.56 112 ILE A N 1
ATOM 800 C CA . ILE A 1 112 ? 9.293 -0.023 -12.619 1.00 97.56 112 ILE A CA 1
ATOM 801 C C . ILE A 1 112 ? 10.412 0.270 -11.625 1.00 97.56 112 ILE A C 1
ATOM 803 O O . ILE A 1 112 ? 11.565 0.419 -12.027 1.00 97.56 112 ILE A O 1
ATOM 807 N N . ILE A 1 113 ? 10.076 0.386 -10.343 1.00 96.50 113 ILE A N 1
ATOM 808 C CA . ILE A 1 113 ? 11.030 0.615 -9.253 1.00 96.50 113 ILE A CA 1
ATOM 809 C C . ILE A 1 113 ? 10.809 -0.461 -8.198 1.00 96.50 113 ILE A C 1
ATOM 811 O O . ILE A 1 113 ? 9.666 -0.702 -7.815 1.00 96.50 113 ILE A O 1
ATOM 815 N N . MET A 1 114 ? 11.885 -1.074 -7.711 1.00 97.31 114 MET A N 1
ATOM 816 C CA . MET A 1 114 ? 11.877 -2.036 -6.613 1.00 97.31 114 MET A CA 1
ATOM 817 C C . MET A 1 114 ? 12.933 -1.684 -5.565 1.00 97.31 114 MET A C 1
ATOM 819 O O . MET A 1 114 ? 14.002 -1.175 -5.900 1.00 97.31 114 MET A O 1
ATOM 823 N N . ALA A 1 115 ? 12.653 -1.994 -4.302 1.00 96.00 115 ALA A N 1
ATOM 824 C CA . ALA A 1 115 ? 13.633 -1.915 -3.223 1.00 96.00 115 ALA A CA 1
ATOM 825 C C . ALA A 1 115 ? 13.428 -3.056 -2.222 1.00 96.00 115 ALA A C 1
ATOM 827 O O . ALA A 1 115 ? 12.297 -3.466 -1.952 1.00 96.00 115 ALA A O 1
ATOM 828 N N . ALA A 1 116 ? 14.529 -3.536 -1.638 1.00 93.25 116 ALA A N 1
ATOM 829 C CA . ALA A 1 116 ? 14.511 -4.611 -0.643 1.00 93.25 116 ALA A CA 1
ATOM 830 C C . ALA A 1 116 ? 13.942 -4.151 0.706 1.00 93.25 116 ALA A C 1
ATOM 832 O O . ALA A 1 116 ? 13.582 -4.975 1.538 1.00 93.25 116 ALA A O 1
ATOM 833 N N . GLN A 1 117 ? 13.897 -2.835 0.921 1.00 90.19 117 GLN A N 1
ATOM 834 C CA . GLN A 1 117 ? 13.355 -2.203 2.112 1.00 90.19 117 GLN A CA 1
ATOM 835 C C . GLN A 1 117 ? 12.050 -1.502 1.741 1.00 90.19 117 GLN A C 1
ATOM 837 O O . GLN A 1 117 ? 12.021 -0.659 0.845 1.00 90.19 117 GLN A O 1
ATOM 842 N N . GLY A 1 118 ? 10.974 -1.905 2.412 1.00 86.19 118 GLY A N 1
ATOM 843 C CA . GLY A 1 118 ? 9.661 -1.274 2.367 1.00 86.19 118 GLY A CA 1
ATOM 844 C C . GLY A 1 118 ? 9.492 -0.163 3.418 1.00 86.19 118 GLY A C 1
ATOM 845 O O . GLY A 1 118 ? 10.459 0.373 3.960 1.00 86.19 118 GLY A O 1
ATOM 846 N N . GLY A 1 119 ? 8.237 0.164 3.728 1.00 83.69 119 GLY A N 1
ATOM 847 C CA . GLY A 1 119 ? 7.893 0.968 4.903 1.00 83.69 119 GLY A CA 1
ATOM 848 C C . GLY A 1 119 ? 7.657 2.458 4.641 1.00 83.69 119 GLY A C 1
ATOM 849 O O . GLY A 1 119 ? 7.296 2.881 3.545 1.00 83.69 119 GLY A O 1
ATOM 850 N N . MET A 1 120 ? 7.766 3.268 5.700 1.00 75.94 120 MET A N 1
ATOM 851 C CA . MET A 1 120 ? 7.338 4.679 5.699 1.00 75.94 120 MET A CA 1
ATOM 852 C C . MET A 1 120 ? 8.356 5.673 5.122 1.00 75.94 120 MET A C 1
ATOM 854 O O . MET A 1 120 ? 7.994 6.836 4.943 1.00 75.94 120 MET A O 1
ATOM 858 N N . ASP A 1 121 ? 9.597 5.244 4.892 1.00 81.88 121 ASP A N 1
ATOM 859 C CA . ASP A 1 121 ? 10.740 6.123 4.611 1.00 81.88 121 ASP A CA 1
ATOM 860 C C . ASP A 1 121 ? 11.475 5.743 3.311 1.00 81.88 121 ASP A C 1
ATOM 862 O O . ASP A 1 121 ? 12.677 5.973 3.174 1.00 81.88 121 ASP A O 1
ATOM 866 N N . ILE A 1 122 ? 10.746 5.195 2.332 1.00 86.44 122 ILE A N 1
ATOM 867 C CA . ILE A 1 122 ? 11.275 4.836 1.002 1.00 86.44 122 ILE A CA 1
ATOM 868 C C . ILE A 1 122 ? 11.982 6.013 0.335 1.00 86.44 122 ILE A C 1
ATOM 870 O O . ILE A 1 122 ? 13.023 5.848 -0.290 1.00 86.44 122 ILE A O 1
ATOM 874 N N . GLU A 1 123 ? 11.444 7.220 0.494 1.00 82.75 123 GLU A N 1
ATOM 875 C CA . GLU A 1 123 ? 11.984 8.437 -0.107 1.00 82.75 123 GLU A CA 1
ATOM 876 C C . GLU A 1 123 ? 13.334 8.859 0.491 1.00 82.75 123 GLU A C 1
ATOM 878 O O . GLU A 1 123 ? 14.002 9.729 -0.062 1.00 82.75 123 GLU A O 1
ATOM 883 N N . THR A 1 124 ? 13.729 8.269 1.622 1.00 86.50 124 THR A N 1
ATOM 884 C CA . THR A 1 124 ? 15.029 8.511 2.263 1.00 86.50 124 THR A CA 1
ATOM 885 C C . THR A 1 124 ? 16.085 7.479 1.881 1.00 86.50 124 THR A C 1
ATOM 887 O O . THR A 1 124 ? 17.252 7.650 2.235 1.00 86.50 124 THR A O 1
ATOM 890 N N . LEU A 1 125 ? 15.693 6.417 1.167 1.00 88.19 125 LEU A N 1
ATOM 891 C CA . LEU A 1 125 ? 16.627 5.390 0.737 1.00 88.19 125 LEU A CA 1
ATOM 892 C C . LEU A 1 125 ? 17.660 5.978 -0.230 1.00 88.19 125 LEU A C 1
ATOM 894 O O . LEU A 1 125 ? 17.325 6.818 -1.074 1.00 88.19 125 LEU A O 1
ATOM 898 N N . PRO A 1 126 ? 18.921 5.531 -0.135 1.00 91.06 126 PRO A N 1
ATOM 899 C CA . PRO A 1 126 ? 19.942 5.954 -1.072 1.00 91.06 126 PRO A CA 1
ATOM 900 C C . PRO A 1 126 ? 19.608 5.423 -2.472 1.00 91.06 126 PRO A C 1
ATOM 902 O O . PRO A 1 126 ? 18.959 4.386 -2.629 1.00 91.06 126 PRO A O 1
ATOM 905 N N . ARG A 1 127 ? 20.042 6.138 -3.513 1.00 88.50 127 ARG A N 1
ATOM 906 C CA . ARG A 1 127 ? 19.647 5.841 -4.900 1.00 88.50 127 ARG A CA 1
ATOM 907 C C . ARG A 1 127 ? 20.039 4.425 -5.322 1.00 88.50 127 ARG A C 1
ATOM 909 O O . ARG A 1 127 ? 19.297 3.786 -6.054 1.00 88.50 127 ARG A O 1
ATO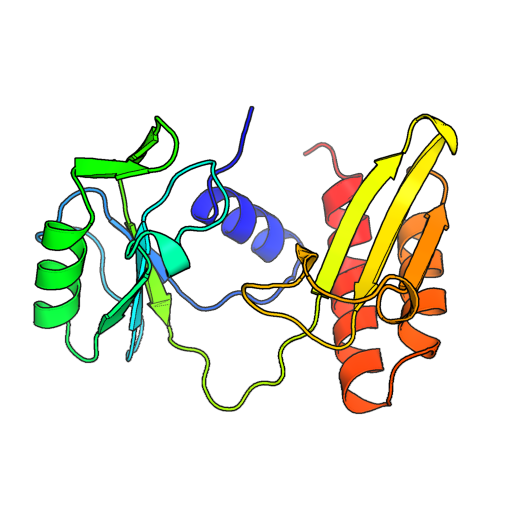M 916 N N . GLU A 1 128 ? 21.179 3.943 -4.853 1.00 90.06 128 GLU A N 1
ATOM 917 C CA . GLU A 1 128 ? 21.698 2.599 -5.096 1.00 90.06 128 GLU A CA 1
ATOM 918 C C . GLU A 1 128 ? 20.853 1.477 -4.472 1.00 90.06 128 GLU A C 1
ATOM 920 O O . GLU A 1 128 ? 20.957 0.339 -4.915 1.00 90.06 128 GLU A O 1
ATOM 925 N N . ALA A 1 129 ? 19.998 1.780 -3.488 1.00 91.38 129 ALA A N 1
ATOM 926 C CA . ALA A 1 129 ? 19.042 0.820 -2.933 1.00 91.38 129 ALA A CA 1
ATOM 927 C C . ALA A 1 129 ? 17.757 0.703 -3.776 1.00 91.38 129 ALA A C 1
ATOM 929 O O . ALA A 1 129 ? 16.937 -0.185 -3.530 1.00 91.38 129 ALA A O 1
ATOM 930 N N . LEU A 1 130 ? 17.568 1.597 -4.755 1.00 93.50 130 LEU A N 1
ATOM 931 C CA . LEU A 1 130 ? 16.432 1.601 -5.669 1.00 93.50 130 LEU A CA 1
ATOM 932 C C . LEU A 1 130 ? 16.845 0.987 -7.007 1.00 93.50 130 LEU A C 1
ATOM 934 O O . LEU A 1 130 ? 17.631 1.551 -7.769 1.00 93.50 130 LEU A O 1
ATOM 938 N N . HIS A 1 131 ? 16.258 -0.158 -7.322 1.00 95.25 131 HIS A N 1
ATOM 939 C CA . HIS A 1 131 ? 16.456 -0.851 -8.587 1.00 95.25 131 HIS A CA 1
ATOM 940 C C . HIS A 1 131 ? 15.355 -0.419 -9.550 1.00 95.25 131 HIS A C 1
ATOM 942 O O . HIS A 1 131 ? 14.182 -0.432 -9.179 1.00 95.25 131 HIS A O 1
ATOM 948 N N . ALA A 1 132 ? 15.705 -0.019 -10.773 1.00 95.62 132 ALA A N 1
ATOM 949 C CA . ALA A 1 132 ? 14.721 0.452 -11.741 1.00 95.62 132 ALA A CA 1
ATOM 950 C C . ALA A 1 132 ? 14.998 -0.047 -13.160 1.00 95.62 132 ALA A C 1
ATOM 952 O O . ALA A 1 132 ? 16.148 -0.138 -13.579 1.00 95.62 132 ALA A O 1
ATOM 953 N N . ASP A 1 133 ? 13.923 -0.321 -13.892 1.00 96.56 133 ASP A N 1
ATOM 954 C CA . ASP A 1 133 ? 13.912 -0.701 -15.307 1.00 96.56 133 ASP A CA 1
ATOM 955 C C . ASP A 1 133 ? 12.751 0.032 -15.996 1.00 96.56 133 ASP A C 1
ATOM 957 O O . ASP A 1 133 ? 11.857 0.582 -15.339 1.00 96.56 133 ASP A O 1
ATOM 961 N N . THR A 1 134 ? 12.770 0.070 -17.321 1.00 97.19 134 THR A N 1
ATOM 962 C CA . THR A 1 134 ? 11.730 0.685 -18.146 1.00 97.19 134 THR A CA 1
ATOM 963 C C . THR A 1 134 ? 11.281 -0.273 -19.233 1.00 97.19 134 THR A C 1
ATOM 965 O O . THR A 1 134 ? 12.105 -0.931 -19.864 1.00 97.19 134 THR A O 1
ATOM 968 N N . ALA A 1 135 ? 9.980 -0.312 -19.499 1.00 97.56 135 ALA A N 1
ATOM 969 C CA . ALA A 1 135 ? 9.407 -1.118 -20.568 1.00 97.56 135 ALA A CA 1
ATOM 970 C C . ALA A 1 135 ? 8.251 -0.381 -21.261 1.00 97.56 135 ALA A C 1
ATOM 972 O O . ALA A 1 135 ? 7.684 0.552 -20.686 1.00 97.56 135 ALA A O 1
ATOM 973 N N . PRO A 1 136 ? 7.885 -0.779 -22.492 1.00 96.38 136 PRO A N 1
ATOM 974 C CA . PRO A 1 136 ? 6.648 -0.332 -23.125 1.00 96.38 136 PRO A CA 1
ATOM 975 C C . PRO A 1 136 ? 5.425 -0.564 -22.227 1.00 96.38 136 PRO A C 1
ATOM 977 O O . PRO A 1 136 ? 5.428 -1.463 -21.386 1.00 96.38 136 PRO A O 1
ATOM 980 N N . ALA A 1 137 ? 4.364 0.221 -22.433 1.00 94.00 137 ALA A N 1
ATOM 981 C CA . ALA A 1 137 ? 3.082 0.072 -21.739 1.00 94.00 137 ALA A CA 1
ATOM 982 C C . ALA A 1 137 ? 2.284 -1.140 -22.267 1.00 94.00 137 ALA A C 1
ATOM 984 O O . ALA A 1 137 ? 1.192 -1.000 -22.807 1.00 94.00 137 ALA A O 1
ATOM 985 N N . ASP A 1 138 ? 2.874 -2.325 -22.135 1.00 94.81 138 ASP A N 1
ATOM 986 C CA . ASP A 1 138 ? 2.340 -3.622 -22.541 1.00 94.81 138 ASP A CA 1
ATOM 987 C C . ASP A 1 138 ? 2.499 -4.618 -21.385 1.00 94.81 138 ASP A C 1
ATOM 989 O O . ASP A 1 138 ? 3.570 -4.712 -20.784 1.00 94.81 138 ASP A O 1
ATOM 993 N N . GLY A 1 139 ? 1.449 -5.376 -21.068 1.00 94.19 139 GLY A N 1
ATOM 994 C CA . GLY A 1 139 ? 1.426 -6.234 -19.880 1.00 94.19 139 GLY A CA 1
ATOM 995 C C . GLY A 1 139 ? 2.542 -7.284 -19.859 1.00 94.19 139 GLY A C 1
ATOM 996 O O . GLY A 1 139 ? 3.159 -7.505 -18.816 1.00 94.19 139 GLY A O 1
ATOM 997 N N . ALA A 1 140 ? 2.861 -7.891 -21.006 1.00 95.75 140 ALA A N 1
ATOM 998 C CA . ALA A 1 140 ? 3.925 -8.888 -21.093 1.00 95.75 140 ALA A CA 1
ATOM 999 C C . ALA A 1 140 ? 5.312 -8.242 -20.958 1.00 95.75 140 ALA A C 1
ATOM 1001 O O . ALA A 1 140 ? 6.175 -8.761 -20.245 1.00 95.75 140 ALA A O 1
ATOM 1002 N N . ALA A 1 141 ? 5.519 -7.082 -21.586 1.00 96.94 141 ALA A N 1
ATOM 1003 C CA . ALA A 1 141 ? 6.764 -6.330 -21.470 1.00 96.94 141 ALA A CA 1
ATOM 1004 C C . ALA A 1 141 ? 7.023 -5.851 -20.030 1.00 96.94 141 ALA A C 1
ATOM 1006 O O . ALA A 1 141 ? 8.149 -5.966 -19.535 1.00 96.94 141 ALA A O 1
ATOM 1007 N N . LEU A 1 142 ? 5.984 -5.366 -19.343 1.00 97.44 142 LEU A N 1
ATOM 1008 C CA . LEU A 1 142 ? 6.052 -4.945 -17.941 1.00 97.44 142 LEU A CA 1
ATOM 1009 C C . LEU A 1 142 ? 6.348 -6.116 -17.006 1.00 97.44 142 LEU A C 1
ATOM 1011 O O . LEU A 1 142 ? 7.218 -5.998 -16.143 1.00 97.44 142 LEU A O 1
ATOM 1015 N N . ALA A 1 143 ? 5.674 -7.252 -17.197 1.00 96.56 143 ALA A N 1
ATOM 1016 C CA . ALA A 1 143 ? 5.925 -8.459 -16.418 1.00 96.56 143 ALA A CA 1
ATOM 1017 C C . ALA A 1 143 ? 7.378 -8.931 -16.583 1.00 96.56 143 ALA A C 1
ATOM 1019 O O . ALA A 1 143 ? 8.075 -9.144 -15.592 1.00 96.56 143 ALA A O 1
ATOM 1020 N N . ALA A 1 144 ? 7.875 -8.992 -17.822 1.00 97.62 144 ALA A N 1
ATOM 1021 C CA . ALA A 1 144 ? 9.254 -9.381 -18.100 1.00 97.62 144 ALA A CA 1
ATOM 1022 C C . ALA A 1 144 ? 10.278 -8.415 -17.478 1.00 97.62 144 ALA A C 1
ATOM 1024 O O . ALA A 1 144 ? 11.324 -8.848 -16.995 1.00 97.62 144 ALA A O 1
ATOM 1025 N N . ALA A 1 145 ? 10.002 -7.109 -17.476 1.00 97.50 145 ALA A N 1
ATOM 1026 C CA . ALA A 1 145 ? 10.867 -6.119 -16.834 1.00 97.50 145 ALA A CA 1
ATOM 1027 C C . ALA A 1 145 ? 10.860 -6.233 -15.304 1.00 97.50 145 ALA A C 1
ATOM 1029 O O . ALA A 1 145 ? 11.921 -6.195 -14.679 1.00 97.50 145 ALA A O 1
ATOM 1030 N N . ALA A 1 146 ? 9.692 -6.454 -14.698 1.00 97.25 146 ALA A N 1
ATOM 1031 C CA . ALA A 1 146 ? 9.589 -6.703 -13.267 1.00 97.25 146 ALA A CA 1
ATOM 1032 C C . ALA A 1 146 ? 10.351 -7.978 -12.863 1.00 97.25 146 ALA A C 1
ATOM 1034 O O . ALA A 1 146 ? 11.081 -7.968 -11.877 1.00 97.25 146 ALA A O 1
ATOM 1035 N N . GLU A 1 147 ? 10.267 -9.050 -13.653 1.00 97.06 147 GLU A N 1
ATOM 1036 C CA . GLU A 1 147 ? 11.032 -10.281 -13.418 1.00 97.06 147 GLU A CA 1
ATOM 1037 C C . GLU A 1 147 ? 12.544 -10.055 -13.477 1.00 97.06 147 GLU A C 1
ATOM 1039 O O . GLU A 1 147 ? 13.267 -10.503 -12.585 1.00 97.06 147 GLU A O 1
ATOM 1044 N N . ARG A 1 148 ? 13.037 -9.321 -14.485 1.00 97.06 148 ARG A N 1
ATOM 1045 C CA . ARG A 1 148 ? 14.467 -8.982 -14.584 1.00 97.06 148 ARG A CA 1
ATOM 1046 C C . ARG A 1 148 ? 14.956 -8.206 -13.364 1.00 97.06 148 ARG A C 1
ATOM 1048 O O . ARG A 1 148 ? 16.039 -8.501 -12.864 1.00 97.06 148 ARG A O 1
ATOM 1055 N N . LEU A 1 149 ? 14.162 -7.252 -12.874 1.00 96.81 149 LEU A N 1
ATOM 1056 C CA . LEU A 1 149 ? 14.475 -6.525 -11.644 1.00 96.81 149 LEU A CA 1
ATOM 1057 C C . LEU A 1 149 ? 14.442 -7.436 -10.417 1.00 96.81 149 LEU A C 1
ATOM 1059 O O . LEU A 1 149 ? 15.356 -7.391 -9.602 1.00 96.81 149 LEU A O 1
ATOM 1063 N N . ALA A 1 150 ? 13.439 -8.304 -10.292 1.00 96.81 150 ALA A N 1
ATOM 1064 C CA . ALA A 1 150 ? 13.294 -9.182 -9.136 1.00 96.81 150 ALA A CA 1
ATOM 1065 C C . ALA A 1 150 ? 14.498 -10.131 -8.952 1.00 96.81 150 ALA A C 1
ATOM 1067 O O . ALA A 1 150 ? 14.852 -10.472 -7.822 1.00 96.81 150 ALA A O 1
ATOM 1068 N N . VAL A 1 151 ? 15.176 -10.525 -10.040 1.00 95.75 151 VAL A N 1
ATOM 1069 C CA . VAL A 1 151 ? 16.381 -11.377 -9.994 1.00 95.75 151 VAL A CA 1
ATOM 1070 C C . VAL A 1 151 ? 17.526 -10.744 -9.193 1.00 95.75 151 VAL A C 1
ATOM 1072 O O . VAL A 1 151 ? 18.341 -11.482 -8.635 1.00 95.75 151 VAL A O 1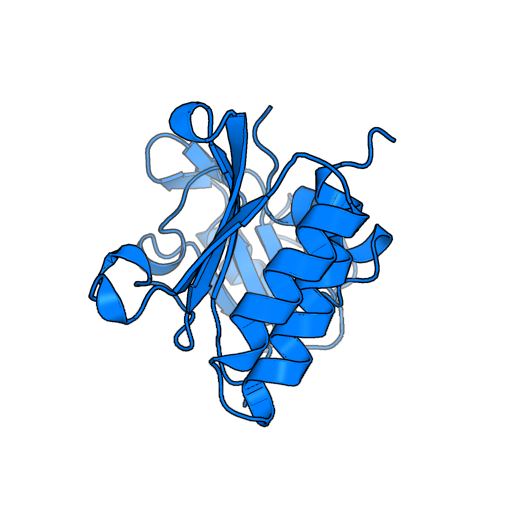
ATOM 1075 N N . THR A 1 152 ? 17.581 -9.412 -9.067 1.00 94.31 152 THR A N 1
ATOM 1076 C CA . THR A 1 152 ? 18.634 -8.730 -8.294 1.00 94.31 152 THR A CA 1
ATOM 1077 C C . THR A 1 152 ? 18.460 -8.854 -6.781 1.00 94.31 152 THR A C 1
ATOM 1079 O O . THR A 1 152 ? 19.366 -8.484 -6.040 1.00 94.31 152 THR A O 1
ATOM 1082 N N . PHE A 1 153 ? 17.319 -9.368 -6.315 1.00 95.00 153 PHE A N 1
ATOM 1083 C CA . PHE A 1 153 ? 17.027 -9.584 -4.900 1.00 95.00 153 PHE A CA 1
ATOM 1084 C C . PHE A 1 153 ? 17.309 -11.035 -4.478 1.00 95.00 153 PHE A C 1
ATOM 1086 O O . PHE A 1 153 ? 17.423 -11.951 -5.310 1.00 95.00 153 PHE A O 1
ATOM 1093 N N . ASP A 1 154 ? 17.433 -11.246 -3.164 1.00 93.50 154 ASP A N 1
ATOM 1094 C CA . ASP A 1 154 ? 17.582 -12.576 -2.574 1.00 93.50 154 ASP A CA 1
ATOM 1095 C C . ASP A 1 154 ? 16.373 -13.478 -2.871 1.00 93.50 154 ASP A C 1
ATOM 1097 O O . ASP A 1 154 ? 15.319 -13.020 -3.309 1.00 93.50 154 ASP A O 1
ATOM 1101 N N . ALA A 1 155 ? 16.523 -14.782 -2.636 1.00 90.44 155 ALA A N 1
ATOM 1102 C CA . ALA A 1 155 ? 15.494 -15.761 -2.978 1.00 90.44 155 ALA A CA 1
ATOM 1103 C C . ALA A 1 155 ? 14.142 -15.488 -2.295 1.00 90.44 155 ALA A C 1
ATOM 1105 O O . ALA A 1 155 ? 13.104 -15.747 -2.903 1.00 90.44 155 ALA A O 1
ATOM 1106 N N . SER A 1 156 ? 14.150 -14.950 -1.071 1.00 85.81 156 SER A N 1
ATOM 1107 C CA . SER A 1 156 ? 12.927 -14.702 -0.307 1.00 85.81 156 SER A CA 1
ATOM 1108 C C . SER A 1 156 ? 12.118 -13.542 -0.891 1.00 85.81 156 SER A C 1
ATOM 1110 O O . SER A 1 156 ? 10.908 -13.661 -1.073 1.00 85.81 156 SER A O 1
ATOM 1112 N N . LEU A 1 157 ? 12.787 -12.448 -1.266 1.00 91.81 157 LEU A N 1
ATOM 1113 C CA . LEU A 1 157 ? 12.143 -11.279 -1.864 1.00 91.81 157 LEU A CA 1
ATOM 1114 C C . LEU A 1 157 ? 11.867 -11.459 -3.354 1.00 91.81 157 LEU A C 1
ATOM 1116 O O . LEU A 1 157 ? 10.846 -10.985 -3.848 1.00 91.81 157 LEU A O 1
ATOM 1120 N N . ARG A 1 158 ? 12.742 -12.165 -4.076 1.00 95.06 158 ARG A N 1
ATOM 1121 C CA . ARG A 1 158 ? 12.621 -12.393 -5.520 1.00 95.06 158 ARG A CA 1
ATOM 1122 C C . ARG A 1 158 ? 11.284 -13.011 -5.886 1.00 95.06 158 ARG A C 1
ATOM 1124 O O . ARG A 1 158 ? 10.657 -12.545 -6.835 1.00 95.06 158 ARG A O 1
ATOM 1131 N N . GLN A 1 159 ? 10.858 -14.048 -5.166 1.00 92.19 159 GLN A N 1
ATOM 1132 C CA . GLN A 1 159 ? 9.586 -14.707 -5.456 1.00 92.19 159 GLN A CA 1
ATOM 1133 C C . GLN A 1 159 ? 8.419 -13.725 -5.283 1.00 92.19 159 GLN A C 1
ATOM 1135 O O . GLN A 1 159 ? 7.661 -13.508 -6.227 1.00 92.19 159 GLN A O 1
ATOM 1140 N N . ALA A 1 160 ? 8.337 -13.066 -4.124 1.00 90.94 160 ALA A N 1
ATOM 1141 C CA . ALA A 1 160 ? 7.266 -12.120 -3.821 1.00 90.94 160 ALA A CA 1
ATOM 1142 C C . ALA A 1 160 ? 7.226 -10.933 -4.804 1.00 90.94 160 ALA A C 1
ATOM 1144 O O . ALA A 1 160 ? 6.156 -10.553 -5.274 1.00 90.94 160 ALA A O 1
ATOM 1145 N N . LEU A 1 161 ? 8.385 -10.368 -5.160 1.00 94.50 161 LEU A N 1
ATOM 1146 C CA . LEU A 1 161 ? 8.489 -9.260 -6.114 1.00 94.50 161 LEU A CA 1
ATOM 1147 C C . LEU A 1 161 ? 8.166 -9.685 -7.550 1.00 94.50 161 LEU A C 1
ATOM 1149 O O . LEU A 1 161 ? 7.592 -8.895 -8.298 1.00 94.50 161 LEU A O 1
ATOM 1153 N N . THR A 1 162 ? 8.486 -10.923 -7.931 1.00 95.00 162 THR A N 1
ATOM 1154 C CA . THR A 1 162 ? 8.116 -11.480 -9.242 1.00 95.00 162 THR A CA 1
ATOM 1155 C C . THR A 1 162 ? 6.601 -11.639 -9.352 1.00 95.00 162 THR A C 1
ATOM 1157 O O . THR A 1 162 ? 5.998 -11.181 -10.322 1.00 95.00 162 THR A O 1
ATOM 1160 N N . GLU A 1 163 ? 5.971 -12.243 -8.343 1.00 92.38 163 GLU A N 1
ATOM 1161 C CA . GLU A 1 163 ? 4.519 -12.442 -8.300 1.00 92.38 163 GLU A CA 1
ATOM 1162 C C . GLU A 1 163 ? 3.773 -11.098 -8.274 1.00 92.38 163 GLU A C 1
ATOM 1164 O O . GLU A 1 163 ? 2.895 -10.861 -9.107 1.00 92.38 163 GLU A O 1
ATOM 1169 N N . ALA A 1 164 ? 4.182 -10.177 -7.393 1.00 92.88 164 ALA A N 1
ATOM 1170 C CA . ALA A 1 164 ? 3.608 -8.835 -7.319 1.00 92.88 164 ALA A CA 1
ATOM 1171 C C . ALA A 1 164 ? 3.819 -8.044 -8.620 1.00 92.88 164 ALA A C 1
ATOM 1173 O O . ALA A 1 164 ? 2.904 -7.370 -9.088 1.00 92.88 164 ALA A O 1
ATOM 1174 N N . GLY A 1 165 ? 5.002 -8.148 -9.228 1.00 95.06 165 GLY A N 1
ATOM 1175 C CA . GLY A 1 165 ? 5.336 -7.490 -10.487 1.00 95.06 165 GLY A CA 1
ATOM 1176 C C . GLY A 1 165 ? 4.457 -7.944 -11.649 1.00 95.06 165 GLY A C 1
ATOM 1177 O O . GLY A 1 165 ? 3.931 -7.104 -12.375 1.00 95.06 165 GLY A O 1
ATOM 1178 N N . ARG A 1 166 ? 4.232 -9.256 -11.795 1.00 93.81 166 ARG A N 1
ATOM 1179 C CA . ARG A 1 166 ? 3.328 -9.808 -12.820 1.00 93.81 166 ARG A CA 1
ATOM 1180 C C . ARG A 1 166 ? 1.890 -9.338 -12.634 1.00 93.81 166 ARG A C 1
ATOM 1182 O O . ARG A 1 166 ? 1.253 -8.917 -13.596 1.00 93.81 166 ARG A O 1
ATOM 1189 N N . ALA A 1 167 ? 1.386 -9.391 -11.405 1.00 92.56 167 ALA A N 1
ATOM 1190 C CA . ALA A 1 167 ? 0.015 -8.992 -11.120 1.00 92.56 167 ALA A CA 1
ATOM 1191 C C . ALA A 1 167 ? -0.197 -7.480 -11.330 1.00 92.56 167 ALA A C 1
ATOM 1193 O O . ALA A 1 167 ? -1.186 -7.068 -11.936 1.00 92.56 167 ALA A O 1
ATOM 1194 N N . LEU A 1 168 ? 0.771 -6.652 -10.916 1.00 94.19 168 LEU A N 1
ATOM 1195 C CA . LEU A 1 168 ? 0.754 -5.210 -11.169 1.00 94.19 168 LEU A CA 1
ATOM 1196 C C . LEU A 1 168 ? 0.844 -4.882 -12.658 1.00 94.19 168 LEU A C 1
ATOM 1198 O O . LEU A 1 168 ? 0.131 -3.992 -13.105 1.00 94.19 168 LEU A O 1
ATOM 1202 N N . ALA A 1 169 ? 1.663 -5.601 -13.429 1.00 94.12 169 ALA A N 1
ATOM 1203 C CA . ALA A 1 169 ? 1.749 -5.418 -14.876 1.00 94.12 169 ALA A CA 1
ATOM 1204 C C . ALA A 1 169 ? 0.385 -5.616 -15.551 1.00 94.12 169 ALA A C 1
ATOM 1206 O O . ALA A 1 169 ? -0.009 -4.789 -16.371 1.00 94.12 169 ALA A O 1
ATOM 1207 N N . GLY A 1 170 ? -0.355 -6.660 -15.160 1.00 89.94 170 GLY A N 1
ATOM 1208 C CA . GLY A 1 170 ? -1.725 -6.888 -15.623 1.00 89.94 170 GLY A CA 1
ATOM 1209 C C . GLY A 1 170 ? -2.670 -5.756 -15.215 1.00 89.94 170 GLY A C 1
ATOM 1210 O O . GLY A 1 170 ? -3.334 -5.169 -16.066 1.00 89.94 170 GLY A O 1
ATOM 1211 N N . ALA A 1 171 ? -2.680 -5.389 -13.931 1.00 89.62 171 ALA A N 1
ATOM 1212 C CA . ALA A 1 171 ? -3.537 -4.322 -13.410 1.00 89.62 171 ALA A CA 1
ATOM 1213 C C . ALA A 1 171 ? -3.250 -2.942 -14.036 1.00 89.62 171 ALA A C 1
ATOM 1215 O O . ALA A 1 171 ? -4.152 -2.122 -14.163 1.00 89.62 171 ALA A O 1
ATOM 1216 N N . PHE A 1 172 ? -2.001 -2.667 -14.420 1.00 90.56 172 PHE A N 1
ATOM 1217 C CA . PHE A 1 172 ? -1.575 -1.351 -14.900 1.00 90.56 172 PHE A CA 1
ATOM 1218 C C . PHE A 1 172 ? -2.065 -1.032 -16.317 1.00 90.56 172 PHE A C 1
ATOM 1220 O O . PHE A 1 172 ? -2.324 0.129 -16.628 1.00 90.56 172 PHE A O 1
ATOM 1227 N N . VAL A 1 173 ? -2.168 -2.047 -17.179 1.00 88.38 173 VAL A N 1
ATOM 1228 C CA . VAL A 1 173 ? -2.560 -1.878 -18.592 1.00 88.38 173 VAL A CA 1
ATOM 1229 C C . VAL A 1 173 ? -4.016 -2.249 -18.867 1.00 88.38 173 VAL A C 1
ATOM 1231 O O . VAL A 1 173 ? -4.503 -2.006 -19.969 1.00 88.38 173 VAL A O 1
ATOM 1234 N N . THR A 1 174 ? -4.712 -2.839 -17.893 1.00 80.94 174 THR A N 1
ATOM 1235 C CA . THR A 1 174 ? -6.115 -3.228 -18.060 1.00 80.94 174 THR A CA 1
ATOM 1236 C C . THR A 1 174 ? -7.009 -1.992 -17.985 1.00 80.94 174 THR A C 1
ATOM 1238 O O . THR A 1 174 ? -6.943 -1.214 -17.036 1.00 80.94 174 THR A O 1
ATOM 1241 N N . THR A 1 175 ? -7.854 -1.817 -18.998 1.00 61.12 175 THR A N 1
ATOM 1242 C CA . THR A 1 175 ? -8.886 -0.776 -19.060 1.00 61.12 175 THR A CA 1
ATOM 1243 C C . THR A 1 175 ? -10.260 -1.432 -18.958 1.00 61.12 175 THR A C 1
ATOM 1245 O O . THR A 1 175 ? -10.981 -1.510 -19.953 1.00 61.12 175 THR A O 1
ATOM 1248 N N . GLU A 1 176 ? -10.588 -1.972 -17.790 1.00 55.56 176 GLU A N 1
ATOM 1249 C CA . GLU A 1 176 ? -11.925 -2.499 -17.486 1.00 55.56 176 GLU A CA 1
ATOM 1250 C C . GLU A 1 176 ? -12.628 -1.627 -16.444 1.00 55.56 176 GLU A C 1
ATOM 1252 O O . GLU A 1 176 ? -11.958 -1.201 -15.472 1.00 55.56 176 GLU A O 1
#

Secondary structure (DSSP, 8-state):
-PPPHHHHHHHHHHTT-----EEEESSTT--SPPPSS-EEEEE--S-S-TTTTT-EEEESSHHHHHHHHHHHTT-EETTEE---EEEEEPP-S----EEEEEEETTTTEEEEEEES--STTGGGS-GGG-EEEEE-S-HHHHHHHHHHHHTTS-HHHHHHHHHHHHHHHHHHH---

Radius of gyration: 17.53 Å; chains: 1; bounding box: 43×36×45 Å

Foldseek 3Di:
DQDWPVRVVVLLVVLVDDDFDKDKFQALLDPDDGDDDFKKKAFTDSDADRVVVLRIDTHGDSVRSSVSFVVRAQDDDPRDGGRMIIIGHDDPPDAAKDWDWDDDVVLQAIKIKIASHHDRPPVVDDPVRIFMDTFHLALVRQLVRQLVSLVVDDPVSSVVSSVSSNSVSCSRNDDD

pLDDT: mean 92.29, std 6.71, range [51.97, 97.88]